Protein AF-A0A1C5VTF8-F1 (afdb_monomer_lite)

Foldseek 3Di:
DDPVLVVVLVVLLVLCVVVVHDLVVLLVPDDDPVSLVVLLVQLVVLLVVLVVCLVVDQDDPVSCSSNSNSLNSNSSVLVSVVVDPDDPVVSVVSSVSSVVSVVSVVVSVVSSVVVVVVVPD

Radius of gyration: 15.42 Å; chains: 1; bounding box: 40×26×48 Å

Sequence (121 aa):
MNNTDKEIINQYENYLIRVKIDINNIYDSIKKLDDIKKYESLVKLELEKLEKLSEEYKLYDSNYENLMIKMGKFAVGLRKIENLNVDSDIKKKFIEKFINYNSTFEDLQRINIMKDAYVWK

pLDDT: mean 91.86, std 9.91, range [39.62, 98.31]

Secondary structure (DSSP, 8-state):
--HHHHHHHHHHHHHHHHTT--HHHHHHH--SHHHHHHHHHHHHHHHHHHHHHHHHS---HHHHHHHHHHHHHHHHHHHHHTTS---HHHHHHHHHHHHHHHHHHHHHHHHHHHHHHHH--

Structure (mmCIF, N/CA/C/O backbone):
data_AF-A0A1C5VTF8-F1
#
_entry.id   AF-A0A1C5VTF8-F1
#
loop_
_atom_site.group_PDB
_atom_site.id
_atom_site.type_symbol
_atom_site.label_atom_id
_atom_site.label_alt_id
_atom_site.label_comp_id
_atom_site.label_asym_id
_atom_site.label_entity_id
_atom_site.label_seq_id
_atom_site.pdbx_PDB_ins_code
_atom_site.Cartn_x
_atom_site.Cartn_y
_atom_site.Cartn_z
_atom_site.occupancy
_atom_site.B_iso_or_equiv
_atom_site.auth_seq_id
_atom_site.auth_comp_id
_atom_site.auth_asym_id
_atom_site.auth_atom_id
_atom_site.pdbx_PDB_model_num
ATOM 1 N N . MET A 1 1 ? -1.585 14.007 11.371 1.00 76.25 1 MET A N 1
ATOM 2 C CA . MET A 1 1 ? -1.337 13.857 9.926 1.00 76.25 1 MET A CA 1
ATOM 3 C C . MET A 1 1 ? -1.283 15.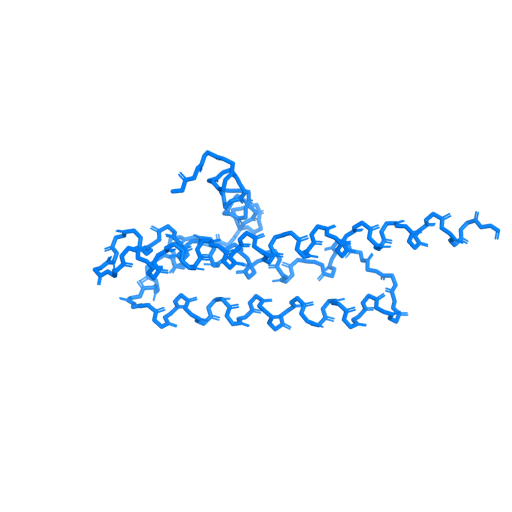237 9.305 1.00 76.25 1 MET A C 1
ATOM 5 O O . MET A 1 1 ? -2.218 16.008 9.536 1.00 76.25 1 MET A O 1
ATOM 9 N N . ASN A 1 2 ? -0.191 15.573 8.622 1.00 85.06 2 ASN A N 1
ATOM 10 C CA . ASN A 1 2 ? -0.077 16.868 7.946 1.00 85.06 2 ASN A CA 1
ATOM 11 C C . ASN A 1 2 ? -0.943 16.870 6.657 1.00 85.06 2 ASN A C 1
ATOM 13 O O . ASN A 1 2 ? -1.584 15.865 6.336 1.00 85.06 2 ASN A O 1
ATOM 17 N N . ASN A 1 3 ? -1.035 18.004 5.954 1.00 85.88 3 ASN A N 1
ATOM 18 C CA . ASN A 1 3 ? -1.864 18.099 4.743 1.00 85.88 3 ASN A CA 1
ATOM 19 C C . ASN A 1 3 ? -1.301 17.282 3.572 1.00 85.88 3 ASN A C 1
ATOM 21 O O . ASN A 1 3 ? -2.070 16.656 2.853 1.00 85.88 3 ASN A O 1
ATOM 25 N N . THR A 1 4 ? 0.020 17.215 3.434 1.00 90.31 4 THR A N 1
ATOM 26 C CA . THR A 1 4 ? 0.697 16.449 2.382 1.00 90.31 4 THR A CA 1
ATOM 27 C C . THR A 1 4 ? 0.454 14.944 2.526 1.00 90.31 4 THR A C 1
ATOM 29 O O . THR A 1 4 ? 0.071 14.287 1.564 1.00 90.31 4 THR A O 1
ATOM 32 N N . ASP A 1 5 ? 0.562 14.396 3.737 1.00 90.56 5 ASP A N 1
ATOM 33 C CA . ASP A 1 5 ? 0.277 12.984 4.017 1.00 90.56 5 ASP A CA 1
ATOM 34 C C . ASP A 1 5 ? -1.170 12.629 3.629 1.00 90.56 5 ASP A C 1
ATOM 36 O O . ASP A 1 5 ? -1.429 11.575 3.049 1.00 90.56 5 ASP A O 1
ATOM 40 N N . LYS A 1 6 ? -2.125 13.529 3.925 1.00 91.44 6 LYS A N 1
ATOM 41 C CA . LYS A 1 6 ? -3.539 13.364 3.546 1.00 91.44 6 LYS A CA 1
ATOM 42 C C . LYS A 1 6 ? -3.709 13.316 2.033 1.00 91.44 6 LYS A C 1
ATOM 44 O O . LYS A 1 6 ? -4.475 12.493 1.543 1.00 91.44 6 LYS A O 1
ATOM 49 N N . GLU A 1 7 ? -3.030 14.195 1.305 1.00 94.69 7 GLU A N 1
ATOM 50 C CA . GLU A 1 7 ? -3.089 14.237 -0.157 1.00 94.69 7 GLU A CA 1
ATOM 51 C C . GLU A 1 7 ? -2.568 12.937 -0.768 1.00 94.69 7 GLU A C 1
ATOM 53 O O . GLU A 1 7 ? -3.261 12.349 -1.598 1.00 94.69 7 GLU A O 1
ATOM 58 N N . ILE A 1 8 ? -1.417 12.441 -0.302 1.00 95.12 8 ILE A N 1
ATOM 59 C CA . ILE A 1 8 ? -0.841 11.171 -0.766 1.00 95.12 8 ILE A CA 1
ATOM 60 C C . ILE A 1 8 ? -1.816 10.019 -0.488 1.00 95.12 8 ILE A C 1
ATOM 62 O O . ILE A 1 8 ? -2.153 9.260 -1.393 1.00 95.12 8 ILE A O 1
ATOM 66 N N . ILE A 1 9 ? -2.344 9.905 0.734 1.00 94.88 9 ILE A N 1
ATOM 67 C CA . ILE A 1 9 ? -3.323 8.861 1.090 1.00 94.88 9 ILE A CA 1
ATOM 68 C C . ILE A 1 9 ? -4.562 8.933 0.185 1.00 94.88 9 ILE A C 1
ATOM 70 O O . ILE A 1 9 ? -4.998 7.912 -0.356 1.00 94.88 9 ILE A O 1
ATOM 74 N N . ASN A 1 10 ? -5.093 10.136 -0.043 1.00 95.62 10 ASN A N 1
ATOM 75 C CA . ASN A 1 10 ? -6.258 10.348 -0.900 1.00 95.62 10 ASN A CA 1
ATOM 76 C C . ASN A 1 10 ? -5.994 9.965 -2.362 1.00 95.62 10 ASN A C 1
ATOM 78 O O . ASN A 1 10 ? -6.908 9.485 -3.030 1.00 95.62 10 ASN A O 1
ATOM 82 N N . GLN A 1 11 ? -4.774 10.136 -2.880 1.00 96.62 11 GLN A N 1
ATOM 83 C CA . GLN A 1 11 ? -4.431 9.697 -4.239 1.00 96.62 11 GLN A CA 1
A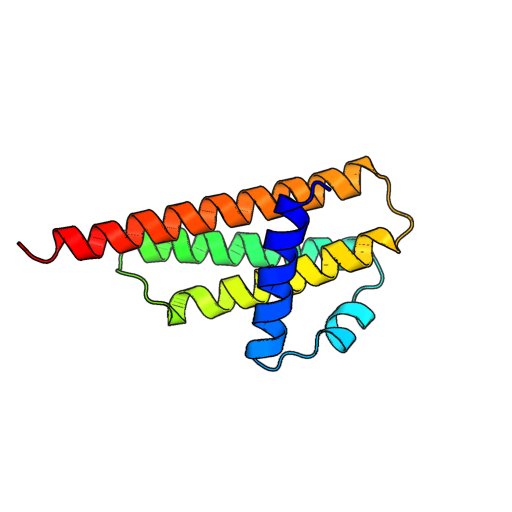TOM 84 C C . GLN A 1 11 ? -4.624 8.184 -4.405 1.00 96.62 11 GLN A C 1
ATOM 86 O O . GLN A 1 11 ? -5.187 7.745 -5.411 1.00 96.62 11 GLN A O 1
ATOM 91 N N . TYR A 1 12 ? -4.232 7.390 -3.407 1.00 97.69 12 TYR A N 1
ATOM 92 C CA . TYR A 1 12 ? -4.417 5.940 -3.440 1.00 97.69 12 TYR A CA 1
ATOM 93 C C . TYR A 1 12 ? -5.878 5.519 -3.232 1.00 97.69 12 TYR A C 1
ATOM 95 O O . TYR A 1 12 ? -6.328 4.575 -3.884 1.00 97.69 12 TYR A O 1
ATOM 103 N N . GLU A 1 13 ? -6.653 6.225 -2.399 1.00 96.06 13 GLU A N 1
ATOM 104 C CA . GLU A 1 13 ? -8.110 6.009 -2.339 1.00 96.06 13 GLU A CA 1
ATOM 105 C C . GLU A 1 13 ? -8.761 6.313 -3.700 1.00 96.06 13 GLU A C 1
ATOM 107 O O . GLU A 1 13 ? -9.501 5.490 -4.237 1.00 96.06 13 GLU A O 1
ATOM 112 N N . ASN A 1 14 ? -8.416 7.442 -4.323 1.00 96.81 14 ASN A N 1
ATOM 113 C CA . ASN A 1 14 ? -8.922 7.824 -5.643 1.00 96.81 14 ASN A CA 1
ATOM 114 C C . ASN A 1 14 ? -8.530 6.819 -6.733 1.00 96.81 14 ASN A C 1
ATOM 116 O O . ASN A 1 14 ? -9.323 6.549 -7.640 1.00 96.81 14 ASN A O 1
ATOM 120 N N . TYR A 1 15 ? -7.338 6.224 -6.640 1.00 96.94 15 TYR A N 1
ATOM 121 C CA . TYR A 1 15 ? -6.927 5.151 -7.539 1.00 96.94 15 TYR A CA 1
ATOM 122 C C . TYR A 1 15 ? -7.889 3.958 -7.454 1.00 96.94 15 TYR A C 1
ATOM 124 O O . TYR A 1 15 ? -8.320 3.471 -8.500 1.00 96.94 15 TYR A O 1
ATOM 132 N N . LEU A 1 16 ? -8.288 3.527 -6.247 1.00 97.31 16 LEU A N 1
ATOM 133 C CA . LEU A 1 16 ? -9.265 2.442 -6.074 1.00 97.31 16 LEU A CA 1
ATOM 134 C C . LEU A 1 16 ? -10.604 2.757 -6.748 1.00 97.31 16 LEU A C 1
ATOM 136 O O . LEU A 1 16 ? -11.153 1.895 -7.436 1.00 97.31 16 LEU A O 1
ATOM 140 N N . ILE A 1 17 ? -11.097 3.991 -6.600 1.00 95.56 17 ILE A N 1
ATOM 141 C CA . ILE A 1 17 ? -12.329 4.447 -7.264 1.00 95.56 17 ILE A CA 1
ATOM 142 C C . ILE A 1 17 ? -12.178 4.329 -8.782 1.00 95.56 17 ILE A C 1
ATOM 144 O O . ILE A 1 17 ? -13.050 3.778 -9.456 1.00 95.56 17 ILE A O 1
ATOM 148 N N . ARG A 1 18 ? -11.048 4.799 -9.324 1.00 96.12 18 ARG A N 1
ATOM 149 C CA . ARG A 1 18 ? -10.760 4.764 -10.763 1.00 96.12 18 ARG A CA 1
ATOM 150 C C . ARG A 1 18 ? -10.760 3.341 -11.320 1.00 96.12 18 ARG A C 1
ATOM 152 O O . ARG A 1 18 ? -11.293 3.123 -12.405 1.00 96.12 18 ARG A O 1
ATOM 159 N N . VAL A 1 19 ? -10.212 2.377 -10.578 1.00 95.56 19 VAL A N 1
ATOM 160 C CA . VAL A 1 19 ? -10.213 0.953 -10.964 1.00 95.56 19 VAL A CA 1
ATOM 161 C C . VAL A 1 19 ? -11.476 0.198 -10.521 1.00 95.56 19 VAL A C 1
ATOM 163 O O . VAL A 1 19 ? -11.518 -1.027 -10.594 1.00 95.56 19 VAL A O 1
ATOM 166 N N . LYS A 1 20 ? -12.529 0.920 -10.105 1.00 95.94 20 LYS A N 1
ATOM 167 C CA . LYS A 1 20 ? -13.854 0.389 -9.734 1.00 95.94 20 LYS A CA 1
ATOM 168 C C . LYS A 1 20 ? -13.831 -0.605 -8.565 1.00 95.94 20 LYS A C 1
ATOM 170 O O . LYS A 1 20 ? -14.650 -1.521 -8.508 1.00 95.94 20 LYS A O 1
ATOM 175 N N . ILE A 1 21 ? -12.911 -0.422 -7.622 1.00 95.81 21 ILE A N 1
ATOM 176 C CA . ILE A 1 21 ? -12.878 -1.190 -6.376 1.00 95.81 21 ILE A CA 1
ATOM 177 C C . ILE A 1 21 ? -13.792 -0.522 -5.346 1.00 95.81 21 ILE A C 1
ATOM 179 O O . ILE A 1 21 ? -13.693 0.677 -5.090 1.00 95.81 21 ILE A O 1
ATOM 183 N N . ASP A 1 22 ? -14.662 -1.318 -4.724 1.00 94.31 22 ASP A N 1
ATOM 184 C CA . ASP A 1 22 ? -15.590 -0.848 -3.697 1.00 94.31 22 ASP A CA 1
ATOM 185 C C . ASP A 1 22 ? -14.864 -0.545 -2.374 1.00 94.31 22 ASP A C 1
ATOM 187 O O . ASP A 1 22 ? -14.528 -1.435 -1.585 1.00 94.31 22 ASP A O 1
ATOM 191 N N . ILE A 1 23 ? -14.633 0.746 -2.133 1.00 95.12 23 ILE A N 1
ATOM 192 C CA . ILE A 1 23 ? -14.003 1.260 -0.912 1.00 95.12 23 ILE A CA 1
ATOM 193 C C . ILE A 1 23 ? -14.871 1.013 0.322 1.00 95.12 23 ILE A C 1
ATOM 195 O O . ILE A 1 23 ? -14.320 0.766 1.396 1.00 95.12 23 ILE A O 1
ATOM 199 N N . ASN A 1 24 ? -16.199 1.069 0.199 1.00 94.38 24 ASN A N 1
ATOM 200 C CA . ASN A 1 24 ? -17.096 0.909 1.342 1.00 94.38 24 ASN A CA 1
ATOM 201 C C . ASN A 1 24 ? -17.015 -0.519 1.876 1.00 94.38 24 ASN A C 1
ATOM 203 O O . ASN A 1 24 ? -16.837 -0.713 3.075 1.00 94.38 24 ASN A O 1
ATOM 207 N N . ASN A 1 25 ? -17.000 -1.509 0.982 1.00 94.94 25 ASN A N 1
ATOM 208 C CA . ASN A 1 25 ? -16.793 -2.904 1.364 1.00 94.94 25 ASN A CA 1
ATOM 209 C C . ASN A 1 25 ? -15.441 -3.110 2.079 1.00 94.94 25 ASN A C 1
ATOM 211 O O . ASN A 1 25 ? -15.379 -3.724 3.146 1.00 94.94 25 ASN A O 1
ATOM 215 N N . ILE A 1 26 ? -14.351 -2.524 1.562 1.00 95.31 26 ILE A N 1
ATOM 216 C CA . ILE A 1 26 ? -13.039 -2.575 2.236 1.00 95.31 26 ILE A CA 1
ATOM 217 C C . ILE A 1 26 ? -13.126 -1.939 3.630 1.00 95.31 26 ILE A C 1
ATOM 219 O O . ILE A 1 26 ? -12.682 -2.536 4.612 1.00 95.31 26 ILE A O 1
ATOM 223 N N . TYR A 1 27 ? -13.720 -0.753 3.729 1.00 95.38 27 TYR A N 1
ATOM 224 C CA . TYR A 1 27 ? -13.877 -0.016 4.980 1.00 95.38 27 TYR A CA 1
ATOM 225 C C . TYR A 1 27 ? -14.707 -0.780 6.023 1.00 95.38 27 TYR A C 1
ATOM 227 O O . TYR A 1 27 ? -14.387 -0.765 7.218 1.00 95.38 27 TYR A O 1
ATOM 235 N N . ASP A 1 28 ? -15.754 -1.469 5.576 1.00 94.62 28 ASP A N 1
ATOM 236 C CA . ASP A 1 28 ? -16.630 -2.277 6.418 1.00 94.62 28 ASP A CA 1
ATOM 237 C C . ASP A 1 28 ? -15.981 -3.596 6.830 1.00 94.62 28 ASP A C 1
ATOM 239 O O . ASP A 1 28 ? -16.242 -4.077 7.937 1.00 94.62 28 ASP A O 1
ATOM 243 N N . SER A 1 29 ? -15.095 -4.153 6.001 1.00 94.25 29 SER A N 1
ATOM 244 C CA . SER A 1 29 ? -14.339 -5.370 6.316 1.00 94.25 29 SER A CA 1
ATOM 245 C C . SER A 1 29 ? -13.326 -5.184 7.455 1.00 94.25 29 SER A C 1
ATOM 247 O O . SER A 1 29 ? -13.004 -6.146 8.150 1.00 94.25 29 SER A O 1
ATOM 249 N N . ILE A 1 30 ? -12.847 -3.957 7.689 1.00 95.69 30 ILE A N 1
ATOM 250 C CA . ILE A 1 30 ? -11.871 -3.656 8.743 1.00 95.69 30 ILE A CA 1
ATOM 251 C C . ILE A 1 30 ? -12.589 -3.571 10.092 1.00 95.69 30 ILE A C 1
ATOM 253 O O . ILE A 1 30 ? -13.323 -2.615 10.365 1.00 95.69 30 ILE A O 1
ATOM 257 N N . LYS A 1 31 ? -12.354 -4.560 10.959 1.00 93.56 31 LYS A N 1
ATOM 258 C CA . LYS A 1 31 ? -12.958 -4.617 12.302 1.00 93.56 31 LYS A CA 1
ATOM 259 C C . LYS A 1 31 ? -11.949 -4.357 13.412 1.00 93.56 31 LYS A C 1
ATOM 261 O O . LYS A 1 31 ? -12.326 -3.864 14.472 1.00 93.56 31 LYS A O 1
ATOM 266 N N . LYS A 1 32 ? -10.677 -4.678 13.182 1.00 94.12 32 LYS A N 1
ATOM 267 C CA . LYS A 1 32 ? -9.609 -4.554 14.179 1.00 94.12 32 LYS A CA 1
ATOM 268 C C . LYS A 1 32 ? -8.286 -4.128 13.556 1.00 94.12 32 LYS A C 1
ATOM 270 O O . LYS A 1 32 ? -8.087 -4.204 12.346 1.00 94.12 32 LYS A O 1
ATOM 275 N N . LEU A 1 33 ? -7.345 -3.740 14.415 1.00 93.62 33 LEU A N 1
ATOM 276 C CA . LEU A 1 33 ? -6.000 -3.321 14.015 1.00 93.62 33 LEU A CA 1
ATOM 277 C C . LEU A 1 33 ? -5.269 -4.373 13.165 1.00 93.62 33 LEU A C 1
ATOM 279 O O . LEU A 1 33 ? -4.538 -4.023 12.242 1.00 93.62 33 LEU A O 1
ATOM 283 N N . ASP A 1 34 ? -5.472 -5.661 13.451 1.00 95.00 34 ASP A N 1
ATOM 284 C CA . ASP A 1 34 ? -4.832 -6.743 12.693 1.00 95.00 34 ASP A CA 1
ATOM 285 C C . ASP A 1 34 ? -5.251 -6.771 11.220 1.00 95.00 34 ASP A C 1
ATOM 287 O O . ASP A 1 34 ? -4.474 -7.216 10.379 1.00 95.00 34 ASP A O 1
ATOM 291 N N . ASP A 1 35 ? -6.445 -6.283 10.882 1.00 95.00 35 ASP A N 1
ATOM 292 C CA . ASP A 1 35 ? -6.886 -6.212 9.488 1.00 95.00 35 ASP A CA 1
ATOM 293 C C . ASP A 1 35 ? -6.090 -5.144 8.724 1.00 95.00 35 ASP A C 1
ATOM 295 O O . ASP A 1 35 ? -5.685 -5.361 7.585 1.00 95.00 35 ASP A O 1
ATOM 299 N N . ILE A 1 36 ? -5.753 -4.037 9.391 1.00 96.19 36 ILE A N 1
ATOM 300 C CA . ILE A 1 36 ? -4.891 -2.982 8.839 1.00 96.19 36 ILE A CA 1
ATOM 301 C C . ILE A 1 36 ? -3.450 -3.493 8.691 1.00 96.19 36 ILE A C 1
ATOM 303 O O . ILE A 1 36 ? -2.829 -3.283 7.649 1.00 96.19 36 ILE A O 1
ATOM 307 N N . LYS A 1 37 ? -2.935 -4.245 9.677 1.00 96.69 37 LYS A N 1
ATOM 308 C CA . LYS A 1 37 ? -1.609 -4.891 9.589 1.00 96.69 37 LYS A CA 1
ATOM 309 C C . LYS A 1 37 ? -1.495 -5.842 8.399 1.00 96.69 37 LYS A C 1
ATOM 311 O O . LYS A 1 37 ? -0.423 -5.948 7.804 1.00 96.69 37 LYS A O 1
ATOM 316 N N . LYS A 1 38 ? -2.576 -6.543 8.039 1.00 97.12 38 LYS A N 1
ATOM 317 C CA . LYS A 1 38 ? -2.588 -7.389 6.836 1.00 97.12 38 LYS A CA 1
ATOM 318 C C . LYS A 1 38 ? -2.386 -6.549 5.578 1.00 97.12 38 LYS A C 1
ATOM 320 O O . LYS A 1 38 ? -1.589 -6.943 4.734 1.00 97.12 38 LYS A O 1
ATOM 325 N N . TYR A 1 39 ? -3.047 -5.396 5.460 1.00 97.56 39 TYR A N 1
ATOM 326 C CA . TYR A 1 39 ? -2.839 -4.501 4.318 1.00 97.56 39 TYR A CA 1
ATOM 327 C C . TYR A 1 39 ? -1.412 -3.948 4.266 1.00 97.56 39 TYR A C 1
ATOM 329 O O . TYR A 1 39 ? -0.790 -4.029 3.210 1.00 97.56 39 TYR A O 1
ATOM 337 N N . GLU A 1 40 ? -0.862 -3.505 5.400 1.00 97.75 40 GLU A N 1
ATOM 338 C CA . GLU A 1 40 ? 0.551 -3.104 5.511 1.00 97.75 40 GLU A CA 1
ATOM 339 C C . GLU A 1 40 ? 1.493 -4.223 5.020 1.00 97.75 40 GLU A C 1
ATOM 341 O O . GLU A 1 40 ? 2.366 -4.002 4.182 1.00 97.75 40 GLU A O 1
ATOM 346 N N . SER A 1 41 ? 1.274 -5.457 5.485 1.00 98.00 41 SER A N 1
ATOM 347 C CA . SER A 1 41 ? 2.103 -6.612 5.111 1.00 98.00 41 SER A CA 1
ATOM 348 C C . SER A 1 41 ? 2.013 -6.928 3.616 1.00 98.00 41 SER A C 1
ATOM 350 O O . SER A 1 41 ? 3.013 -7.266 2.988 1.00 98.00 41 SER A O 1
ATOM 352 N N . LEU A 1 42 ? 0.819 -6.809 3.027 1.00 97.88 42 LEU A N 1
ATOM 353 C CA . LEU A 1 42 ? 0.615 -7.035 1.597 1.00 97.88 42 LEU A CA 1
ATOM 354 C C . LEU A 1 42 ? 1.323 -5.985 0.739 1.00 97.88 42 LEU A C 1
ATOM 356 O O . LEU A 1 42 ? 1.859 -6.359 -0.305 1.00 97.88 42 LEU A O 1
ATOM 360 N N . VAL A 1 43 ? 1.318 -4.717 1.167 1.00 98.25 43 VAL A N 1
ATOM 361 C CA . VAL A 1 43 ? 2.070 -3.626 0.525 1.00 98.25 43 VAL A CA 1
ATOM 362 C C . VAL A 1 43 ? 3.555 -3.951 0.533 1.00 98.25 43 VAL A C 1
ATOM 364 O O . VAL A 1 43 ? 4.158 -4.012 -0.535 1.00 98.25 43 VAL A O 1
ATOM 367 N N . LYS A 1 44 ? 4.114 -4.251 1.712 1.00 98.19 44 LYS A N 1
ATOM 368 C CA . LYS A 1 44 ? 5.530 -4.600 1.861 1.00 98.19 44 LYS A CA 1
ATOM 369 C C . LYS A 1 44 ? 5.940 -5.731 0.914 1.00 98.19 44 LYS A C 1
ATOM 371 O O . LYS A 1 44 ? 6.897 -5.587 0.166 1.00 98.19 44 LYS A O 1
ATOM 376 N N . LEU A 1 45 ? 5.177 -6.826 0.906 1.00 97.88 45 LEU A N 1
ATOM 377 C CA . LEU A 1 45 ? 5.461 -7.983 0.052 1.00 97.88 45 LEU A CA 1
ATOM 378 C C . LEU A 1 45 ? 5.398 -7.661 -1.444 1.00 97.88 45 LEU A C 1
ATOM 380 O O . LEU A 1 45 ? 6.100 -8.292 -2.225 1.00 97.88 45 LEU A O 1
ATOM 384 N N . GLU A 1 46 ? 4.521 -6.751 -1.869 1.00 97.94 46 GLU A N 1
ATOM 385 C CA . GLU A 1 46 ? 4.449 -6.373 -3.283 1.00 97.94 46 GLU A CA 1
ATOM 386 C C . GLU A 1 46 ? 5.577 -5.432 -3.680 1.00 97.94 46 GLU A C 1
ATOM 388 O O . GLU A 1 46 ? 6.125 -5.572 -4.768 1.00 97.94 46 GLU A O 1
ATOM 393 N N . LEU A 1 47 ? 5.949 -4.516 -2.790 1.00 97.06 47 LEU A N 1
ATOM 394 C CA . LEU A 1 47 ? 7.059 -3.605 -3.016 1.00 97.06 47 LEU A CA 1
ATOM 395 C C . LEU A 1 47 ? 8.376 -4.379 -3.161 1.00 97.06 47 LEU A C 1
ATOM 397 O O . LEU A 1 47 ? 9.056 -4.210 -4.164 1.00 97.06 47 LEU A O 1
ATOM 401 N N . GLU A 1 48 ? 8.654 -5.331 -2.263 1.00 96.50 48 GLU A N 1
ATOM 402 C CA . GLU A 1 48 ? 9.834 -6.211 -2.349 1.00 96.50 48 GLU A CA 1
ATOM 403 C C . GLU A 1 48 ? 9.868 -7.027 -3.655 1.00 96.50 48 GLU A C 1
ATOM 405 O O . GLU A 1 48 ? 10.934 -7.308 -4.206 1.00 96.50 48 GLU A O 1
ATOM 410 N N . LYS A 1 49 ? 8.702 -7.439 -4.172 1.00 95.75 49 LYS A N 1
ATOM 411 C CA . LYS A 1 49 ? 8.620 -8.120 -5.474 1.00 95.75 49 LYS A CA 1
ATOM 412 C C . LYS A 1 49 ? 8.953 -7.180 -6.622 1.00 95.75 49 LYS A C 1
ATOM 414 O O . LYS A 1 49 ? 9.640 -7.599 -7.548 1.00 95.75 49 LYS A O 1
ATOM 419 N N . LEU A 1 50 ? 8.450 -5.948 -6.580 1.00 95.31 50 LEU A N 1
ATOM 420 C CA . LEU A 1 50 ? 8.711 -4.955 -7.614 1.00 95.31 50 LEU A CA 1
ATOM 421 C C . LEU A 1 50 ? 10.168 -4.502 -7.610 1.00 95.31 50 LEU A C 1
ATOM 423 O O . LEU A 1 50 ? 10.740 -4.375 -8.684 1.00 95.31 50 LEU A O 1
ATOM 427 N N . GLU A 1 51 ? 10.780 -4.332 -6.440 1.00 93.88 51 GLU A N 1
ATOM 428 C CA . GLU A 1 51 ? 12.213 -4.049 -6.310 1.00 93.88 51 GLU A CA 1
ATOM 429 C C . GLU A 1 51 ? 13.042 -5.134 -7.002 1.00 93.88 51 GLU A C 1
ATOM 431 O O . GLU A 1 51 ? 13.784 -4.826 -7.933 1.00 93.88 51 GLU A O 1
ATOM 436 N N . LYS A 1 52 ? 12.817 -6.411 -6.663 1.00 92.88 52 LYS A N 1
ATOM 437 C CA . LYS A 1 52 ? 13.498 -7.545 -7.314 1.00 92.88 52 LYS A CA 1
ATOM 438 C C . LYS A 1 52 ? 13.252 -7.596 -8.817 1.00 92.88 52 LYS A C 1
ATOM 440 O O . LYS A 1 52 ? 14.182 -7.756 -9.598 1.00 92.88 52 LYS A O 1
ATOM 445 N N . LEU A 1 53 ? 11.998 -7.435 -9.239 1.00 91.38 53 LEU A N 1
ATOM 446 C CA . LEU A 1 53 ? 11.656 -7.453 -10.658 1.00 91.38 53 LEU A CA 1
ATOM 447 C C . LEU A 1 53 ? 12.336 -6.299 -11.405 1.00 91.38 53 LEU A C 1
ATOM 449 O O . LEU A 1 53 ? 12.752 -6.475 -12.547 1.00 91.38 53 LEU A O 1
ATOM 453 N N . SER A 1 54 ? 12.475 -5.140 -10.754 1.00 89.69 54 SER A N 1
ATOM 454 C CA . SER A 1 54 ? 13.155 -3.983 -11.320 1.00 89.69 54 SER A CA 1
ATOM 455 C C . SER A 1 54 ? 14.647 -4.203 -11.485 1.00 89.69 54 SER A C 1
ATOM 457 O O . SER A 1 54 ? 15.222 -3.569 -12.357 1.00 89.69 54 SER A O 1
ATOM 459 N N . GLU A 1 55 ? 15.297 -5.059 -10.691 1.00 88.44 55 GLU A N 1
ATOM 460 C CA . GLU A 1 55 ? 16.724 -5.361 -10.852 1.00 88.44 55 GLU A CA 1
ATOM 461 C C . GLU A 1 55 ? 16.973 -6.050 -12.198 1.00 88.44 55 GLU A C 1
ATOM 463 O O . GLU A 1 55 ? 17.877 -5.651 -12.937 1.00 88.44 55 GLU A O 1
ATOM 468 N N . GLU A 1 56 ? 16.109 -7.006 -12.542 1.00 84.94 56 GLU A N 1
ATOM 469 C CA . GLU A 1 56 ? 16.223 -7.850 -13.733 1.00 84.94 56 GLU A CA 1
ATOM 470 C C . GLU A 1 56 ? 15.603 -7.221 -14.991 1.00 84.94 56 GLU A C 1
ATOM 472 O O . GLU A 1 56 ? 16.142 -7.374 -16.089 1.00 84.94 56 GLU A O 1
ATOM 477 N N . TYR A 1 57 ? 14.487 -6.497 -14.854 1.00 85.25 57 TYR A N 1
ATOM 478 C CA . TYR A 1 57 ? 13.687 -6.027 -15.987 1.00 85.25 57 TYR A CA 1
ATOM 479 C C . TYR A 1 57 ? 13.264 -4.565 -15.855 1.00 85.25 57 TYR A C 1
ATOM 481 O O . TYR A 1 57 ? 13.185 -3.990 -14.770 1.00 85.25 57 TYR A O 1
ATOM 489 N N . LYS A 1 58 ? 12.926 -3.965 -17.001 1.00 86.56 58 LYS A N 1
ATOM 490 C CA . LYS A 1 58 ? 12.184 -2.704 -17.039 1.00 86.56 58 LYS A CA 1
ATOM 491 C C . LYS A 1 58 ? 10.740 -2.961 -16.610 1.00 86.56 58 LYS A C 1
ATOM 493 O O . LYS A 1 58 ? 10.083 -3.859 -17.136 1.00 86.56 58 LYS A O 1
ATOM 498 N N . LEU A 1 59 ? 10.251 -2.138 -15.693 1.00 90.19 59 LEU A N 1
ATOM 499 C CA . LEU A 1 59 ? 8.862 -2.138 -15.256 1.00 90.19 59 LEU A CA 1
ATOM 500 C C . LEU A 1 59 ? 8.024 -1.177 -16.109 1.00 90.19 59 LEU A C 1
ATOM 502 O O . LEU A 1 59 ? 8.514 -0.173 -16.626 1.00 90.19 59 LEU A O 1
ATOM 506 N N . TYR A 1 60 ? 6.742 -1.479 -16.232 1.00 87.75 60 TYR A N 1
ATOM 507 C CA . TYR A 1 60 ? 5.729 -0.658 -16.884 1.00 87.75 60 TYR A CA 1
ATOM 508 C C . TYR A 1 60 ? 4.582 -0.397 -15.907 1.00 87.75 60 TYR A C 1
ATOM 510 O O . TYR A 1 60 ? 4.468 -1.070 -14.884 1.00 87.75 60 TYR A O 1
ATOM 518 N N . ASP A 1 61 ? 3.684 0.526 -16.251 1.00 86.62 61 ASP A N 1
ATOM 519 C CA . ASP A 1 61 ? 2.553 0.901 -15.391 1.00 86.62 61 ASP A CA 1
ATOM 520 C C . ASP A 1 61 ? 1.724 -0.303 -14.923 1.00 86.62 61 ASP A C 1
ATOM 522 O O . ASP A 1 61 ? 1.340 -0.378 -13.757 1.00 86.62 61 ASP A O 1
ATOM 526 N N . SER A 1 62 ? 1.532 -1.292 -15.804 1.00 90.31 62 SER A N 1
ATOM 527 C CA . SER A 1 62 ? 0.833 -2.545 -15.482 1.00 90.31 62 SER A CA 1
ATOM 528 C C . SER A 1 62 ? 1.482 -3.340 -14.340 1.00 90.31 62 SER A C 1
ATOM 530 O O . SER A 1 62 ? 0.783 -3.994 -13.568 1.00 90.31 62 SER A O 1
ATOM 532 N N . ASN A 1 63 ? 2.807 -3.261 -14.173 1.00 92.81 63 ASN A N 1
ATOM 533 C CA . ASN A 1 63 ? 3.501 -3.916 -13.065 1.00 92.81 63 ASN A CA 1
ATOM 534 C C . ASN A 1 63 ? 3.146 -3.260 -11.724 1.00 92.81 63 ASN A C 1
ATOM 536 O O . ASN A 1 63 ? 3.091 -3.940 -10.702 1.00 92.81 63 ASN A O 1
ATOM 540 N N . TYR A 1 64 ? 2.872 -1.954 -11.717 1.00 94.62 64 TYR A N 1
ATOM 541 C CA . TYR A 1 64 ? 2.603 -1.197 -10.497 1.00 94.62 64 TYR A CA 1
ATOM 542 C C . TYR A 1 64 ? 1.163 -1.329 -9.993 1.00 94.62 64 TYR A C 1
ATOM 544 O O . TYR A 1 64 ? 0.909 -1.050 -8.821 1.00 94.62 64 TYR A O 1
ATOM 552 N N . GLU A 1 65 ? 0.216 -1.770 -10.828 1.00 95.69 65 GLU A N 1
ATOM 553 C CA . GLU A 1 65 ? -1.215 -1.803 -10.484 1.00 95.69 65 GLU A CA 1
ATOM 554 C C . GLU A 1 65 ? -1.498 -2.570 -9.187 1.00 95.69 65 GLU A C 1
ATOM 556 O O . GLU A 1 65 ? -2.225 -2.086 -8.317 1.00 95.69 65 GLU A O 1
ATOM 561 N N . ASN A 1 66 ? -0.869 -3.733 -9.002 1.00 96.62 66 ASN A N 1
ATOM 562 C CA . ASN A 1 66 ? -1.051 -4.531 -7.791 1.00 96.62 66 ASN A CA 1
ATOM 563 C C . ASN A 1 66 ? -0.590 -3.792 -6.530 1.00 96.62 66 ASN A C 1
ATOM 565 O O . ASN A 1 66 ? -1.271 -3.856 -5.500 1.00 96.62 66 ASN A O 1
ATOM 569 N N . LEU A 1 67 ? 0.541 -3.085 -6.597 1.00 97.88 67 LEU A N 1
ATOM 570 C CA . LEU A 1 67 ? 1.030 -2.281 -5.481 1.00 97.88 67 LEU A CA 1
ATOM 571 C C . LEU A 1 67 ? 0.087 -1.104 -5.217 1.00 97.88 67 LEU A C 1
ATOM 573 O O . LEU A 1 67 ? -0.303 -0.902 -4.070 1.00 97.88 67 LEU A O 1
ATOM 577 N N . MET A 1 68 ? -0.348 -0.396 -6.263 1.00 97.69 68 MET A N 1
ATOM 578 C CA . MET A 1 68 ? -1.288 0.726 -6.157 1.00 97.69 68 MET A CA 1
ATOM 579 C C . MET A 1 68 ? -2.602 0.306 -5.486 1.00 97.69 68 MET A C 1
ATOM 581 O O . MET A 1 68 ? -3.092 0.992 -4.589 1.00 97.69 68 MET A O 1
ATOM 585 N N . ILE A 1 69 ? -3.148 -0.861 -5.847 1.00 98.06 69 ILE A N 1
ATOM 586 C CA . ILE A 1 69 ? -4.352 -1.420 -5.215 1.00 98.06 69 ILE A CA 1
ATOM 587 C C . ILE A 1 69 ? -4.102 -1.733 -3.735 1.00 98.06 69 ILE A C 1
ATOM 589 O O . ILE A 1 69 ? -4.953 -1.460 -2.884 1.00 98.06 69 ILE A O 1
ATOM 593 N N . LYS A 1 70 ? -2.952 -2.325 -3.399 1.00 98.31 70 LYS A N 1
ATOM 594 C CA . LYS A 1 70 ? -2.608 -2.673 -2.011 1.00 98.31 70 LYS A CA 1
ATOM 595 C C . LYS A 1 70 ? -2.388 -1.429 -1.153 1.00 98.31 70 LYS A C 1
ATOM 597 O O . LYS A 1 70 ? -2.917 -1.378 -0.043 1.00 98.31 70 LYS A O 1
ATOM 602 N N . MET A 1 71 ? -1.700 -0.421 -1.686 1.00 98.31 71 MET A N 1
ATOM 603 C CA . MET A 1 71 ? -1.553 0.894 -1.063 1.00 98.31 71 MET A CA 1
ATOM 604 C C . MET A 1 71 ? -2.918 1.556 -0.862 1.00 98.31 71 MET A C 1
ATOM 606 O O . MET A 1 71 ? -3.206 2.018 0.235 1.00 98.31 71 MET A O 1
ATOM 610 N N . GLY A 1 72 ? -3.818 1.490 -1.847 1.00 98.19 72 GLY A N 1
ATOM 611 C CA . GLY A 1 72 ? -5.199 1.963 -1.708 1.00 98.19 72 GLY A CA 1
ATOM 612 C C . GLY A 1 72 ? -5.959 1.285 -0.570 1.00 98.19 72 GLY A C 1
ATOM 613 O O . GLY A 1 72 ? -6.601 1.951 0.239 1.00 98.19 72 GLY A O 1
ATOM 614 N N . LYS A 1 73 ? -5.861 -0.042 -0.441 1.00 98.31 73 LYS A N 1
ATOM 615 C CA . LYS A 1 73 ? -6.492 -0.766 0.678 1.00 98.31 73 LYS A CA 1
ATOM 616 C C . LYS A 1 73 ? -5.898 -0.359 2.024 1.00 98.31 73 LYS A C 1
ATOM 618 O O . LYS A 1 73 ? -6.633 -0.213 3.000 1.00 98.31 73 LYS A O 1
ATOM 623 N N . PHE A 1 74 ? -4.583 -0.149 2.075 1.00 98.31 74 PHE A N 1
ATOM 624 C CA . PHE A 1 74 ? -3.920 0.327 3.281 1.00 98.31 74 PHE A CA 1
ATOM 625 C C . PHE A 1 74 ? -4.349 1.763 3.633 1.00 98.31 74 PHE A C 1
ATOM 627 O O . PHE A 1 74 ? -4.665 2.013 4.793 1.00 98.31 74 PHE A O 1
ATOM 634 N N . ALA A 1 75 ? -4.494 2.655 2.647 1.00 97.75 75 ALA A N 1
ATOM 635 C CA . ALA A 1 75 ? -5.015 4.016 2.809 1.00 97.75 75 ALA A CA 1
ATOM 636 C C . ALA A 1 75 ? -6.419 4.029 3.444 1.00 97.75 75 ALA A C 1
ATOM 638 O O . ALA A 1 75 ? -6.630 4.687 4.465 1.00 97.75 75 ALA A O 1
ATOM 639 N N . VAL A 1 76 ? -7.339 3.195 2.943 1.00 97.44 76 VAL A N 1
ATOM 640 C CA . VAL A 1 76 ? -8.672 3.014 3.555 1.00 97.44 76 VAL A CA 1
ATOM 641 C C . VAL A 1 76 ? -8.555 2.503 4.998 1.00 97.44 76 VAL A C 1
ATOM 643 O O . VAL A 1 76 ? -9.306 2.924 5.883 1.00 97.44 76 VAL A O 1
ATOM 646 N N . GLY A 1 77 ? -7.579 1.626 5.256 1.00 96.88 77 GLY A N 1
ATOM 647 C CA . GLY A 1 77 ? -7.189 1.177 6.593 1.00 96.88 77 GLY A CA 1
ATOM 648 C C . GLY A 1 77 ? -6.785 2.319 7.525 1.00 96.88 77 GLY A C 1
ATOM 649 O O . GLY A 1 77 ? -7.277 2.379 8.653 1.00 96.88 77 GLY A O 1
ATOM 650 N N . LEU A 1 78 ? -5.958 3.253 7.052 1.00 95.56 78 LEU A N 1
ATOM 651 C CA . LEU A 1 78 ? -5.568 4.447 7.807 1.00 95.56 78 LEU A CA 1
ATOM 652 C C . LEU A 1 78 ? -6.774 5.335 8.108 1.00 95.56 78 LEU A C 1
ATOM 654 O O . LEU A 1 78 ? -6.930 5.796 9.230 1.00 95.56 78 LEU A O 1
ATOM 658 N N . ARG A 1 79 ? -7.697 5.514 7.161 1.00 92.62 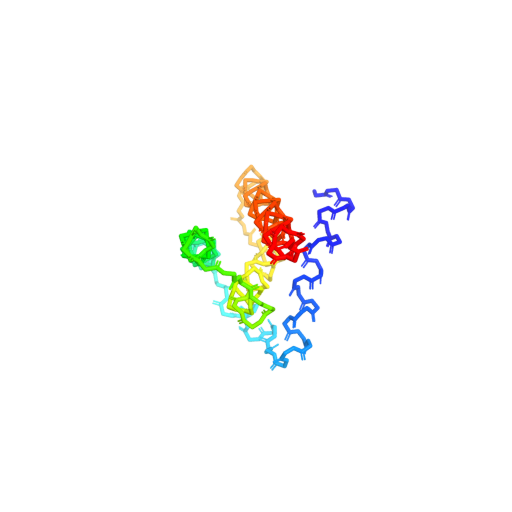79 ARG A N 1
ATOM 659 C CA . ARG A 1 79 ? -8.929 6.267 7.427 1.00 92.62 79 ARG A CA 1
ATOM 660 C C . ARG A 1 79 ? -9.804 5.583 8.478 1.00 92.62 79 ARG A C 1
ATOM 662 O O . ARG A 1 79 ? -10.417 6.246 9.313 1.00 92.62 79 ARG A O 1
ATOM 669 N N . LYS A 1 80 ? -9.874 4.248 8.459 1.00 94.00 80 LYS A N 1
ATOM 670 C CA . LYS A 1 80 ? -10.623 3.475 9.459 1.00 94.00 80 LYS A CA 1
ATOM 671 C C . LYS A 1 80 ? -9.977 3.539 10.839 1.00 94.00 80 LYS A C 1
ATOM 673 O O . LYS A 1 80 ? -10.716 3.573 11.821 1.00 94.00 80 LYS A O 1
ATOM 678 N N . ILE A 1 81 ? -8.643 3.563 10.925 1.00 92.38 81 ILE A N 1
ATOM 679 C CA . ILE A 1 81 ? -7.919 3.543 12.206 1.00 92.38 81 ILE A CA 1
ATOM 680 C C . ILE A 1 81 ? -8.296 4.723 13.099 1.00 92.38 81 ILE A C 1
ATOM 682 O O . ILE A 1 81 ? -8.304 4.577 14.319 1.00 92.38 81 ILE A O 1
ATOM 686 N N . GLU A 1 82 ? -8.672 5.860 12.507 1.00 87.12 82 GLU A N 1
ATOM 687 C CA . GLU A 1 82 ? -9.126 7.032 13.253 1.00 87.12 82 GLU A CA 1
ATOM 688 C C . GLU A 1 82 ? -10.378 6.742 14.083 1.00 87.12 82 GLU A C 1
ATOM 690 O O . GLU A 1 82 ? -10.482 7.209 15.216 1.00 87.12 82 GLU A O 1
ATOM 695 N N . ASN A 1 83 ? -11.248 5.869 13.570 1.00 89.69 83 ASN A N 1
ATOM 696 C CA . ASN A 1 83 ? -12.494 5.453 14.210 1.00 89.69 83 ASN A CA 1
ATOM 697 C C . ASN A 1 83 ? -12.336 4.208 15.099 1.00 89.69 83 ASN A C 1
ATOM 699 O O . ASN A 1 83 ? -13.310 3.758 15.701 1.00 89.69 83 ASN A O 1
ATOM 703 N N . LEU A 1 84 ? -11.137 3.623 15.174 1.00 89.75 84 LEU A N 1
ATOM 704 C CA . LEU A 1 84 ? -10.839 2.516 16.079 1.00 89.75 84 LEU A CA 1
ATOM 705 C C . LEU A 1 84 ? -10.269 3.053 17.399 1.00 89.75 84 LEU A C 1
ATOM 707 O O . LEU A 1 84 ? -9.509 4.025 17.415 1.00 89.75 84 LEU A O 1
ATOM 711 N N . ASN A 1 85 ? -10.589 2.376 18.507 1.00 90.62 85 ASN A N 1
ATOM 712 C CA . ASN A 1 85 ? -10.004 2.656 19.821 1.00 90.62 85 ASN A CA 1
ATOM 713 C C . ASN A 1 85 ? -8.560 2.126 19.887 1.00 90.62 85 ASN A C 1
ATOM 715 O O . ASN A 1 85 ? -8.287 1.072 20.460 1.00 90.62 85 ASN A O 1
ATOM 719 N N . VAL A 1 86 ? -7.656 2.817 19.196 1.00 91.31 86 VAL A N 1
ATOM 720 C CA . VAL A 1 86 ? -6.238 2.476 19.048 1.00 91.31 86 VAL A CA 1
ATOM 721 C C . VAL A 1 86 ? -5.403 3.651 19.536 1.00 91.31 86 VAL A C 1
ATOM 723 O O . VAL A 1 86 ? -5.742 4.808 19.289 1.00 91.31 86 VAL A O 1
ATOM 726 N N . ASP A 1 87 ? -4.300 3.335 20.206 1.00 92.75 87 ASP A N 1
ATOM 727 C CA . ASP A 1 87 ? -3.350 4.315 20.716 1.00 92.75 87 ASP A CA 1
ATOM 728 C C . ASP A 1 87 ? -2.807 5.249 19.615 1.00 92.75 87 ASP A C 1
ATOM 730 O O . ASP A 1 87 ? -2.524 4.822 18.489 1.00 92.75 87 ASP A O 1
ATOM 734 N N . SER A 1 88 ? -2.647 6.534 19.939 1.00 90.81 88 SER A N 1
ATOM 735 C CA . SER A 1 88 ? -2.219 7.556 18.979 1.00 90.81 88 SER A CA 1
ATOM 736 C C . SER A 1 88 ? -0.831 7.308 18.392 1.00 90.81 88 SER A C 1
ATOM 738 O O . SER A 1 88 ? -0.600 7.639 17.228 1.00 90.81 88 SER A O 1
ATOM 740 N N . ASP A 1 89 ? 0.091 6.718 19.151 1.00 93.94 89 ASP A N 1
ATOM 741 C CA . ASP A 1 89 ? 1.440 6.429 18.666 1.00 93.94 89 ASP A CA 1
ATOM 742 C C . ASP A 1 89 ? 1.432 5.247 17.702 1.00 93.94 89 ASP A C 1
ATOM 744 O O . ASP A 1 89 ? 2.183 5.231 16.726 1.00 93.94 89 ASP A O 1
ATOM 748 N N . ILE A 1 90 ? 0.526 4.286 17.900 1.00 93.31 90 ILE A N 1
ATOM 749 C CA . ILE A 1 90 ? 0.286 3.229 16.914 1.00 93.31 90 ILE A CA 1
ATOM 750 C C . ILE A 1 90 ? -0.245 3.840 15.613 1.00 93.31 90 ILE A C 1
ATOM 752 O O . ILE A 1 90 ? 0.266 3.508 14.543 1.00 93.31 90 ILE A O 1
ATOM 756 N N . LYS A 1 91 ? -1.222 4.755 15.685 1.00 93.06 91 LYS A N 1
ATOM 757 C CA . LYS A 1 91 ? -1.765 5.432 14.493 1.00 93.06 91 LYS A CA 1
ATOM 758 C C . LYS A 1 91 ? -0.670 6.163 13.711 1.00 93.06 91 LYS A C 1
ATOM 760 O O . LYS A 1 91 ? -0.553 5.967 12.502 1.00 93.06 91 LYS A O 1
ATOM 765 N N . LYS A 1 92 ? 0.179 6.933 14.404 1.00 93.56 92 LYS A N 1
ATOM 766 C CA . LYS A 1 92 ? 1.329 7.627 13.796 1.00 93.56 92 LYS A CA 1
ATOM 767 C C . LYS A 1 92 ? 2.274 6.660 13.088 1.00 93.56 92 LYS A C 1
ATOM 769 O O . LYS A 1 92 ? 2.597 6.895 11.931 1.00 93.56 92 LYS A O 1
ATOM 774 N N . LYS A 1 93 ? 2.627 5.535 13.722 1.00 95.25 93 LYS A N 1
ATOM 775 C CA . LYS A 1 93 ? 3.497 4.514 13.111 1.00 95.25 93 LYS A CA 1
ATOM 776 C C . LYS A 1 93 ? 2.935 3.965 11.800 1.00 95.25 93 LYS A C 1
ATOM 778 O O . LYS A 1 93 ? 3.699 3.705 10.878 1.00 95.25 93 LYS A O 1
ATOM 783 N N . PHE A 1 94 ? 1.621 3.770 11.696 1.00 96.12 94 PHE A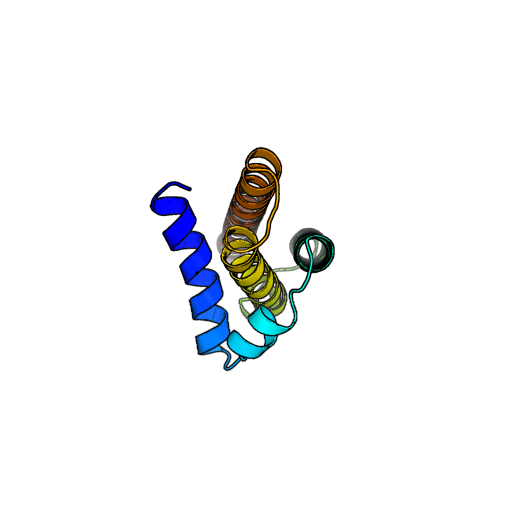 N 1
ATOM 784 C CA . PHE A 1 94 ? 1.018 3.314 10.441 1.00 96.12 94 PHE A CA 1
ATOM 785 C C . PHE A 1 94 ? 1.095 4.371 9.337 1.00 96.12 94 PHE A C 1
ATOM 787 O O . PHE A 1 94 ? 1.386 4.019 8.196 1.00 96.12 94 PHE A O 1
ATOM 794 N N . ILE A 1 95 ? 0.888 5.645 9.676 1.00 95.06 95 ILE A N 1
ATOM 795 C CA . ILE A 1 95 ? 1.047 6.757 8.730 1.00 95.06 95 ILE A CA 1
ATOM 796 C C . ILE A 1 95 ? 2.507 6.849 8.272 1.00 95.06 95 ILE A C 1
ATOM 798 O O . ILE A 1 95 ? 2.768 6.851 7.076 1.00 95.06 95 ILE A O 1
ATOM 802 N N . GLU A 1 96 ? 3.467 6.835 9.198 1.00 96.12 96 GLU A N 1
ATOM 803 C CA . GLU A 1 96 ? 4.903 6.874 8.880 1.00 96.12 96 GLU A CA 1
ATOM 804 C C . GLU A 1 96 ? 5.315 5.729 7.949 1.00 96.12 96 GLU A C 1
ATOM 806 O O . GLU A 1 96 ? 5.997 5.952 6.951 1.00 96.12 96 GLU A O 1
ATOM 811 N N . LYS A 1 97 ? 4.850 4.505 8.225 1.00 97.56 97 LYS A N 1
ATOM 812 C CA . LYS A 1 97 ? 5.097 3.356 7.346 1.00 97.56 97 LYS A CA 1
ATOM 813 C C . LYS A 1 97 ? 4.502 3.545 5.959 1.00 97.56 97 LYS A C 1
ATOM 815 O O . LYS A 1 97 ? 5.164 3.233 4.977 1.00 97.56 97 LYS A O 1
ATOM 820 N N . PHE A 1 98 ? 3.271 4.043 5.872 1.00 98.06 98 PHE A N 1
ATOM 821 C CA . PHE A 1 98 ? 2.620 4.310 4.593 1.00 98.06 98 PHE A CA 1
ATOM 822 C C . PHE A 1 98 ? 3.413 5.318 3.756 1.00 98.06 98 PHE A C 1
ATOM 824 O O . PHE A 1 98 ? 3.674 5.066 2.581 1.00 98.06 98 PHE A O 1
ATOM 831 N N . ILE A 1 99 ? 3.843 6.422 4.369 1.00 97.56 99 ILE A N 1
ATOM 832 C CA . ILE A 1 99 ? 4.647 7.448 3.698 1.00 97.56 99 ILE A CA 1
ATOM 833 C C . ILE A 1 99 ? 6.009 6.890 3.276 1.00 97.56 99 ILE A C 1
ATOM 835 O O . ILE A 1 99 ? 6.451 7.154 2.160 1.00 97.56 99 ILE A O 1
ATOM 839 N N . ASN A 1 100 ? 6.634 6.055 4.109 1.00 97.88 100 ASN A N 1
ATOM 840 C CA . ASN A 1 100 ? 7.875 5.378 3.743 1.00 97.88 100 ASN A CA 1
ATOM 841 C C . ASN A 1 100 ? 7.687 4.474 2.511 1.00 97.88 100 ASN A C 1
ATOM 843 O O . ASN A 1 100 ? 8.452 4.581 1.560 1.00 97.88 100 ASN A O 1
ATOM 847 N N . TYR A 1 101 ? 6.628 3.654 2.471 1.00 98.31 101 TYR A N 1
ATOM 848 C CA . TYR A 1 101 ? 6.328 2.831 1.292 1.00 98.31 101 TYR A CA 1
ATOM 849 C C . TYR A 1 101 ? 6.076 3.667 0.037 1.00 98.31 101 TYR A C 1
ATOM 851 O O . TYR A 1 101 ? 6.539 3.288 -1.036 1.00 98.31 101 TYR A O 1
ATOM 859 N N . ASN A 1 102 ? 5.379 4.803 0.161 1.00 97.94 102 ASN A N 1
ATOM 860 C CA . ASN A 1 102 ? 5.200 5.724 -0.959 1.00 97.94 102 ASN A CA 1
ATOM 861 C C . ASN A 1 102 ? 6.545 6.263 -1.466 1.00 97.94 102 ASN A C 1
ATOM 863 O O . ASN A 1 102 ? 6.798 6.221 -2.663 1.00 97.94 102 ASN A O 1
ATOM 867 N N . SER A 1 103 ? 7.418 6.715 -0.561 1.00 97.25 103 SER A N 1
ATOM 868 C CA . SER A 1 103 ? 8.744 7.227 -0.927 1.00 97.25 103 SER A CA 1
ATOM 869 C C . SER A 1 103 ? 9.578 6.169 -1.648 1.00 97.25 103 SER A C 1
ATOM 871 O O . SER A 1 103 ? 10.127 6.440 -2.711 1.00 97.25 103 SER A O 1
ATOM 873 N N . THR A 1 104 ? 9.631 4.946 -1.114 1.00 96.75 104 THR A N 1
ATOM 874 C CA . THR A 1 104 ? 10.358 3.839 -1.749 1.00 96.75 104 THR A CA 1
ATOM 875 C C . THR A 1 104 ? 9.791 3.510 -3.129 1.00 96.75 104 THR A C 1
ATOM 877 O O . THR A 1 104 ? 10.540 3.245 -4.067 1.00 96.75 104 THR A O 1
ATOM 880 N N . PHE A 1 105 ? 8.467 3.558 -3.282 1.00 96.88 105 PHE A N 1
ATOM 881 C CA . PHE A 1 105 ? 7.833 3.344 -4.576 1.00 96.88 105 PHE A CA 1
ATOM 882 C C . PHE A 1 105 ? 8.177 4.448 -5.591 1.00 96.88 105 PHE A C 1
ATOM 884 O O . PHE A 1 105 ? 8.505 4.134 -6.734 1.00 96.88 105 PHE A O 1
ATOM 891 N N . GLU A 1 106 ? 8.171 5.721 -5.189 1.00 95.38 106 GLU A N 1
ATOM 892 C CA . GLU A 1 106 ? 8.589 6.830 -6.058 1.00 95.38 106 GLU A CA 1
ATOM 893 C C . GLU A 1 106 ? 10.053 6.693 -6.500 1.00 95.38 106 GLU A C 1
ATOM 895 O O . GLU A 1 106 ? 10.370 6.909 -7.674 1.00 95.38 106 GLU A O 1
ATOM 900 N N . ASP A 1 107 ? 10.944 6.293 -5.592 1.00 94.06 107 ASP A N 1
ATOM 901 C CA . ASP A 1 107 ? 12.351 6.043 -5.916 1.00 94.06 107 ASP A CA 1
ATOM 902 C C . ASP A 1 107 ? 12.498 4.896 -6.925 1.00 94.06 107 ASP A C 1
ATOM 904 O O . ASP A 1 107 ? 13.226 5.027 -7.914 1.00 94.06 107 ASP A O 1
ATOM 908 N N . LEU A 1 108 ? 11.740 3.810 -6.747 1.00 93.00 108 LEU A N 1
ATOM 909 C CA . LEU A 1 108 ? 11.691 2.698 -7.695 1.00 93.00 108 LEU A CA 1
ATOM 910 C C . LEU A 1 108 ? 11.242 3.159 -9.091 1.00 93.00 108 LEU A C 1
ATOM 912 O O . LEU A 1 108 ? 11.841 2.776 -10.100 1.00 93.00 108 LEU A O 1
ATOM 916 N N . GLN A 1 109 ? 10.208 4.002 -9.166 1.00 92.75 109 GLN A N 1
ATOM 917 C CA . GLN A 1 109 ? 9.738 4.568 -10.431 1.00 92.75 109 GLN A CA 1
ATOM 918 C C . GLN A 1 109 ? 10.818 5.430 -11.093 1.00 92.75 109 GLN A C 1
ATOM 920 O O . GLN A 1 109 ? 11.051 5.294 -12.295 1.00 92.75 109 GLN A O 1
ATOM 925 N N . ARG A 1 110 ? 11.530 6.266 -10.326 1.00 89.75 110 ARG A N 1
ATOM 926 C CA . ARG A 1 110 ? 12.636 7.093 -10.843 1.00 89.75 110 ARG A CA 1
ATOM 927 C C . ARG A 1 110 ? 13.773 6.244 -11.401 1.00 89.75 110 ARG A C 1
ATOM 929 O O . ARG A 1 110 ? 14.222 6.503 -12.517 1.00 89.75 110 ARG A O 1
ATOM 936 N N . ILE A 1 111 ? 14.205 5.218 -10.664 1.00 87.56 111 ILE A N 1
ATOM 937 C CA . ILE A 1 111 ? 15.236 4.271 -11.119 1.00 87.56 111 ILE A CA 1
ATOM 938 C C . ILE A 1 111 ? 14.797 3.616 -12.430 1.00 87.56 111 ILE A C 1
ATOM 940 O O . ILE A 1 111 ? 15.567 3.546 -13.388 1.00 87.56 111 ILE A O 1
ATOM 944 N N . ASN A 1 112 ? 13.542 3.179 -12.502 1.00 85.88 112 ASN A N 1
ATOM 945 C CA . ASN A 1 112 ? 13.015 2.517 -13.684 1.00 85.88 112 ASN A CA 1
ATOM 946 C C . ASN A 1 112 ? 12.887 3.455 -14.903 1.00 85.88 112 ASN A C 1
ATOM 948 O O . ASN A 1 112 ? 13.184 3.041 -16.023 1.00 85.88 112 ASN A O 1
ATOM 952 N N . ILE A 1 113 ? 12.533 4.730 -14.702 1.00 85.00 113 ILE A N 1
ATOM 953 C CA . ILE A 1 113 ? 12.551 5.755 -15.762 1.00 85.00 113 ILE A CA 1
ATOM 954 C C . ILE A 1 113 ? 13.980 5.984 -16.269 1.00 85.00 113 ILE A C 1
ATOM 956 O O . ILE A 1 113 ? 14.196 6.080 -17.476 1.00 85.00 113 ILE A O 1
ATOM 960 N N . MET A 1 114 ? 14.978 6.028 -15.379 1.00 81.94 114 MET A N 1
ATOM 961 C CA . MET A 1 114 ? 16.377 6.171 -15.797 1.00 81.94 114 MET A CA 1
ATOM 962 C C . MET A 1 114 ? 16.831 5.004 -16.673 1.00 81.94 114 MET A C 1
ATOM 964 O O . MET A 1 114 ? 17.528 5.233 -17.659 1.00 81.94 114 MET A O 1
ATOM 968 N N . LYS A 1 115 ? 16.393 3.770 -16.390 1.00 78.12 115 LYS A N 1
ATOM 969 C CA . LYS A 1 115 ? 16.677 2.625 -17.271 1.00 78.12 115 LYS A CA 1
ATOM 970 C C . LYS A 1 115 ? 16.188 2.860 -18.701 1.00 78.12 115 LYS A C 1
ATOM 972 O O . LYS A 1 115 ? 16.854 2.429 -19.632 1.00 78.12 115 LYS A O 1
ATOM 977 N N . ASP A 1 116 ? 15.091 3.591 -18.892 1.00 64.62 116 ASP A N 1
ATOM 978 C CA . ASP A 1 116 ? 14.608 3.958 -20.227 1.00 64.62 116 ASP A CA 1
ATOM 979 C C . ASP A 1 116 ? 15.556 4.929 -20.946 1.00 64.62 116 ASP A C 1
ATOM 981 O O . ASP A 1 116 ? 15.887 4.742 -22.115 1.00 64.62 116 ASP A O 1
ATOM 985 N N . ALA A 1 117 ? 16.063 5.930 -20.224 1.00 61.81 117 ALA A N 1
ATOM 986 C CA . ALA A 1 117 ? 16.967 6.935 -20.778 1.00 61.81 117 ALA A CA 1
ATOM 987 C C . ALA A 1 117 ? 18.331 6.359 -21.209 1.00 61.81 117 ALA A C 1
ATOM 989 O O . ALA A 1 117 ? 18.957 6.891 -22.123 1.00 61.81 117 ALA A O 1
ATOM 990 N N . TYR A 1 118 ? 18.798 5.279 -20.570 1.00 57.22 118 TYR A N 1
ATOM 991 C CA . TYR A 1 118 ? 20.100 4.665 -20.866 1.00 57.22 118 TYR A CA 1
ATOM 992 C C . TYR A 1 118 ? 20.057 3.529 -21.901 1.00 57.22 118 TYR A C 1
ATOM 994 O O . TYR A 1 118 ? 21.115 3.150 -22.398 1.00 57.22 118 TYR A O 1
ATOM 1002 N N . VAL A 1 119 ? 18.877 3.004 -22.255 1.00 54.84 119 VAL A N 1
ATOM 1003 C CA . VAL A 1 119 ? 18.727 1.966 -23.301 1.00 54.84 119 VAL A CA 1
ATOM 1004 C C . VAL A 1 119 ? 18.735 2.566 -24.720 1.00 54.84 119 VAL A C 1
ATOM 1006 O O . VAL A 1 119 ? 18.999 1.855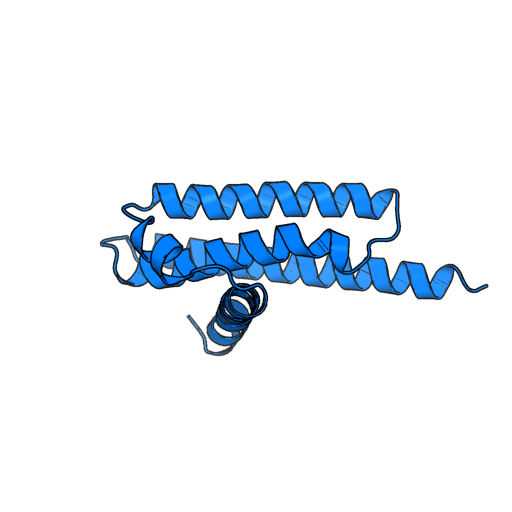 -25.683 1.00 54.84 119 VAL A O 1
ATOM 100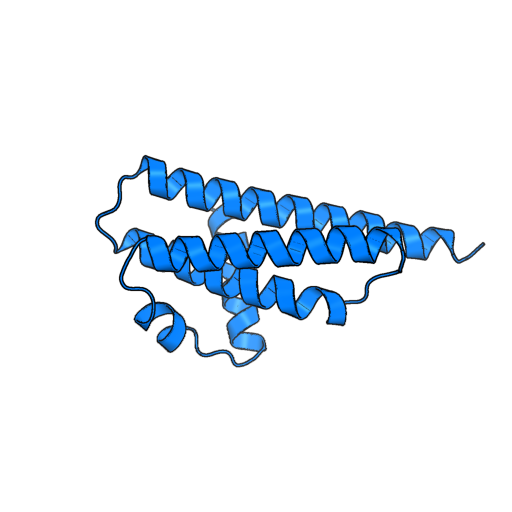9 N N . TRP A 1 120 ? 18.538 3.881 -24.861 1.00 43.94 120 TRP A N 1
ATOM 1010 C CA . TRP A 1 120 ? 18.619 4.612 -26.136 1.00 43.94 120 TRP A CA 1
ATOM 1011 C C . TRP A 1 120 ? 20.001 5.251 -26.382 1.00 43.94 120 TRP A C 1
ATOM 1013 O O . TRP A 1 120 ? 20.106 6.463 -26.583 1.00 43.94 120 TRP A O 1
ATOM 1023 N N . LYS A 1 121 ? 21.069 4.447 -26.373 1.00 39.62 121 LYS A N 1
ATOM 1024 C CA . LYS A 1 121 ? 22.386 4.842 -26.906 1.00 39.62 121 LYS A CA 1
ATOM 1025 C C . LYS A 1 121 ? 22.835 3.919 -28.024 1.00 39.62 121 LYS A C 1
ATOM 1027 O O . LYS A 1 121 ? 22.704 2.691 -27.848 1.00 39.62 121 LYS A O 1
#